Protein AF-A0A951HAN4-F1 (afdb_monomer)

pLDDT: mean 91.83, std 8.74, range [50.19, 97.88]

Foldseek 3Di:
DPPVADPPKDWDWDADQLVPDDAQWWFFFWDDDPPDIDTDTWGFHDDDPQWTFTDHPVPGTPGIDGVVRTRGTTPDIGDDPVPD

Nearest PDB structures (foldseek):
  2lto-assembly1_A  TM=7.341E-01  e=1.569E+00  Homo sapiens
  4qw2-assembly1_A  TM=5.686E-01  e=6.834E-01  Homo sapiens
  7ut1-assembly1_b  TM=6.591E-01  e=1.257E+00  Mouse mammary tumor virus
  8zra-assembly1_A  TM=5.100E-01  e=3.927E-01  Bacillus amyloliquefaciens
  7usf-assembly1_B-2  TM=5.557E-01  e=2.886E+00  Mouse mammary tumor virus

Sequence (84 aa):
MRGKVNDKDLVTIAPCETADLEIGDIVLAKIQGRRYQHWVLHLIWAIEAERFLIGSNRGRIDGWVSDVDILGKAIAIMPNLRSN

Radius of gyration: 12.78 Å; Cα contacts (8 Å, |Δi|>4): 166; chains: 1; bounding box: 33×23×33 Å

Solvent-accessible surface area (backbone atoms only — not comparable to full-atom values): 5068 Å² total; per-residue (Å²): 71,77,95,79,42,47,90,80,37,49,70,44,70,40,78,63,64,70,88,78,63,52,73,67,42,42,31,41,30,53,46,84,51,99,86,50,76,44,81,45,79,27,30,28,74,41,77,58,93,69,32,36,32,30,19,47,85,81,77,52,70,80,45,76,37,50,56,91,33,50,69,22,36,57,80,46,74,46,79,49,86,84,78,124

Structure (mmCIF, N/CA/C/O backbone):
data_AF-A0A951HAN4-F1
#
_entry.id   AF-A0A951HAN4-F1
#
loop_
_atom_site.group_PDB
_atom_site.id
_atom_site.type_symbol
_atom_site.label_atom_id
_atom_site.label_alt_id
_atom_site.label_comp_id
_atom_site.label_asym_id
_atom_site.label_entity_id
_atom_site.label_seq_id
_atom_site.pdbx_PDB_ins_code
_atom_site.Cartn_x
_atom_site.Cartn_y
_atom_site.Cartn_z
_atom_site.occupancy
_atom_site.B_iso_or_equiv
_atom_site.auth_seq_id
_atom_site.auth_comp_id
_atom_site.auth_asym_id
_atom_site.auth_atom_id
_atom_site.pdbx_PDB_model_num
ATOM 1 N N . MET A 1 1 ? 10.024 -2.194 -4.720 1.00 75.56 1 MET A N 1
ATOM 2 C CA . MET A 1 1 ? 9.490 -3.562 -4.562 1.00 75.56 1 MET A CA 1
ATOM 3 C C . MET A 1 1 ? 9.909 -4.422 -5.756 1.00 75.56 1 MET A C 1
ATOM 5 O O . MET A 1 1 ? 9.076 -4.779 -6.582 1.00 75.56 1 MET A O 1
ATOM 9 N N . ARG A 1 2 ? 11.215 -4.695 -5.915 1.00 69.62 2 ARG A N 1
ATOM 10 C CA . ARG A 1 2 ? 11.781 -5.188 -7.192 1.00 69.62 2 ARG A CA 1
ATOM 11 C C . ARG A 1 2 ? 11.079 -6.462 -7.663 1.00 69.62 2 ARG A C 1
ATOM 13 O O . ARG A 1 2 ? 10.831 -7.338 -6.840 1.00 69.62 2 ARG A O 1
ATOM 20 N N . GLY A 1 3 ? 10.771 -6.548 -8.950 1.00 76.25 3 GLY A N 1
ATOM 21 C CA . GLY A 1 3 ? 9.985 -7.637 -9.537 1.00 76.25 3 GLY A CA 1
ATOM 22 C C . GLY A 1 3 ? 8.466 -7.418 -9.509 1.00 76.25 3 GLY A C 1
ATOM 23 O O . GLY A 1 3 ? 7.772 -8.044 -10.296 1.00 76.25 3 GLY A O 1
ATOM 24 N N . LYS A 1 4 ? 7.950 -6.508 -8.667 1.00 85.06 4 LYS A N 1
ATOM 25 C CA . LYS A 1 4 ? 6.571 -5.986 -8.761 1.00 85.06 4 LYS A CA 1
ATOM 26 C C . LYS A 1 4 ? 6.552 -4.515 -9.185 1.00 85.06 4 LYS A C 1
ATOM 28 O O . LYS A 1 4 ? 5.908 -4.175 -10.159 1.00 85.06 4 LYS A O 1
ATOM 33 N N . VAL A 1 5 ? 7.301 -3.670 -8.476 1.00 89.12 5 VAL A N 1
ATOM 34 C CA . VAL A 1 5 ? 7.570 -2.261 -8.814 1.00 89.12 5 VAL A CA 1
ATOM 35 C C . VAL A 1 5 ? 9.060 -2.007 -8.620 1.00 89.12 5 VAL A C 1
ATOM 37 O O . VAL A 1 5 ? 9.582 -2.085 -7.493 1.00 89.12 5 VAL A O 1
ATOM 40 N N . ASN A 1 6 ? 9.761 -1.742 -9.712 1.00 89.75 6 ASN A N 1
ATOM 41 C CA . ASN A 1 6 ? 11.179 -1.421 -9.723 1.00 89.75 6 ASN A CA 1
ATOM 42 C C . ASN A 1 6 ? 11.405 0.082 -9.568 1.00 89.75 6 ASN A C 1
ATOM 44 O O . ASN A 1 6 ? 10.478 0.887 -9.615 1.00 89.75 6 ASN A O 1
ATOM 48 N N . ASP A 1 7 ? 12.662 0.444 -9.320 1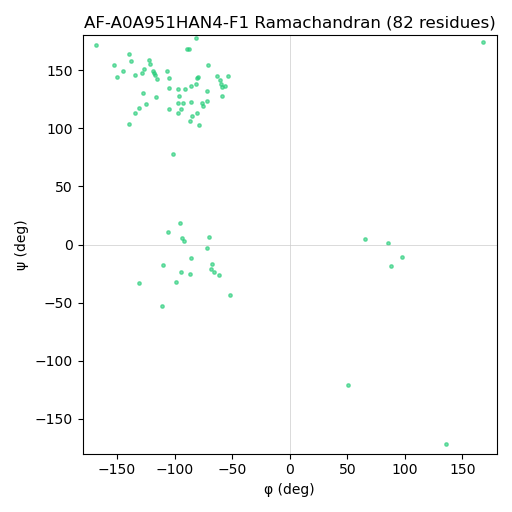.00 88.38 7 ASP A N 1
ATOM 49 C CA . ASP A 1 7 ? 13.041 1.849 -9.291 1.00 88.38 7 ASP A CA 1
ATOM 50 C C . ASP A 1 7 ? 12.731 2.498 -10.645 1.00 88.38 7 ASP A C 1
ATOM 52 O O . ASP A 1 7 ? 13.023 1.921 -11.693 1.00 88.38 7 ASP A O 1
ATOM 56 N N . LYS A 1 8 ? 12.143 3.696 -10.596 1.00 90.06 8 LYS A N 1
ATOM 57 C CA . LYS A 1 8 ? 11.703 4.496 -11.751 1.00 90.06 8 LYS A CA 1
ATOM 58 C C . LYS A 1 8 ? 10.570 3.916 -12.601 1.00 90.06 8 LYS A C 1
ATOM 60 O O . LYS A 1 8 ? 10.260 4.537 -13.620 1.00 90.06 8 LYS A O 1
ATOM 65 N N . ASP A 1 9 ? 9.961 2.791 -12.225 1.00 94.00 9 ASP A N 1
ATOM 66 C CA . ASP A 1 9 ? 8.722 2.340 -12.868 1.00 94.00 9 ASP A CA 1
ATOM 67 C C . ASP A 1 9 ? 7.626 3.395 -12.666 1.00 94.00 9 ASP A C 1
ATOM 69 O O . ASP A 1 9 ? 7.525 4.017 -11.604 1.00 94.00 9 ASP A O 1
ATOM 73 N N . LEU A 1 10 ? 6.801 3.601 -13.691 1.00 94.81 10 LEU A N 1
ATOM 74 C CA . LEU A 1 10 ? 5.663 4.506 -13.601 1.00 94.81 10 LEU A CA 1
ATOM 75 C C . LEU A 1 10 ? 4.479 3.739 -13.014 1.00 94.81 10 LEU A C 1
ATOM 77 O O . LEU A 1 10 ? 4.059 2.725 -13.567 1.00 94.81 10 LEU A O 1
ATOM 81 N N . VAL A 1 11 ? 3.935 4.222 -11.900 1.00 96.06 11 VAL A N 1
ATOM 82 C CA . VAL A 1 11 ? 2.807 3.585 -11.211 1.00 96.06 11 VAL A CA 1
ATOM 83 C C . VAL A 1 11 ? 1.604 4.517 -11.236 1.00 96.06 11 VAL A C 1
ATOM 85 O O . VAL A 1 11 ? 1.701 5.671 -10.821 1.00 96.06 11 VAL A O 1
ATOM 88 N N . THR A 1 12 ? 0.465 4.013 -11.700 1.00 97.38 12 THR A N 1
ATOM 89 C CA . THR A 1 12 ? -0.816 4.721 -11.641 1.00 97.38 12 THR A CA 1
ATOM 90 C C . THR A 1 12 ? -1.547 4.326 -10.367 1.00 97.38 12 THR A C 1
ATOM 92 O O . THR A 1 12 ? -1.823 3.145 -10.152 1.00 97.38 12 THR A O 1
ATOM 95 N N . ILE A 1 13 ? -1.867 5.322 -9.542 1.00 97.88 13 ILE A N 1
ATOM 96 C CA . ILE A 1 13 ? -2.645 5.168 -8.310 1.00 97.88 13 ILE A CA 1
ATOM 97 C C . ILE A 1 13 ? -4.054 5.697 -8.552 1.00 97.88 13 ILE A C 1
ATOM 99 O O . ILE A 1 13 ? -4.213 6.781 -9.115 1.00 97.88 13 ILE A O 1
ATOM 103 N N . ALA A 1 14 ? -5.058 4.949 -8.109 1.00 97.56 14 ALA A N 1
ATOM 104 C CA . ALA A 1 14 ? -6.441 5.397 -8.059 1.00 97.56 14 ALA A CA 1
ATOM 105 C C . ALA A 1 14 ? -6.930 5.425 -6.603 1.00 97.56 14 ALA A C 1
ATOM 107 O O . ALA A 1 14 ? -6.515 4.564 -5.817 1.00 97.56 14 ALA A O 1
ATOM 108 N N . PRO A 1 15 ? -7.807 6.378 -6.234 1.00 96.75 15 PRO A N 1
ATOM 109 C CA . PRO A 1 15 ? -8.557 6.293 -4.987 1.00 96.75 15 PRO A CA 1
ATOM 110 C C . PRO A 1 15 ? -9.288 4.951 -4.898 1.00 96.75 15 PRO A C 1
ATOM 112 O O . PRO A 1 15 ? -9.746 4.421 -5.913 1.00 96.75 15 PRO A O 1
ATOM 115 N N . CYS A 1 16 ? -9.386 4.405 -3.695 1.00 94.56 16 CYS A N 1
ATOM 116 C CA . CYS A 1 16 ? -10.090 3.158 -3.437 1.00 94.56 16 CYS A CA 1
ATOM 117 C C . CYS A 1 16 ? -10.774 3.219 -2.076 1.00 94.56 16 CYS A C 1
ATOM 119 O O . CYS A 1 16 ? -10.249 3.844 -1.154 1.00 94.56 16 CYS A O 1
ATOM 121 N N . GLU A 1 17 ? -11.895 2.518 -1.948 1.00 94.75 17 GLU A N 1
ATOM 122 C CA . GLU A 1 17 ? -12.474 2.225 -0.643 1.00 94.75 17 GLU A CA 1
ATOM 123 C C . GLU A 1 17 ? -11.596 1.185 0.056 1.00 94.75 17 GLU A C 1
ATOM 125 O O . GLU A 1 17 ? -11.200 0.178 -0.537 1.00 94.75 17 GLU A O 1
ATOM 130 N N . THR A 1 18 ? -11.258 1.419 1.321 1.00 93.12 18 THR A N 1
ATOM 131 C CA . THR A 1 18 ? -10.362 0.526 2.074 1.00 93.12 18 THR A CA 1
ATOM 132 C C . THR A 1 18 ? -10.994 -0.835 2.364 1.00 93.12 18 THR A C 1
ATOM 134 O O . THR A 1 18 ? -10.274 -1.812 2.551 1.00 93.12 18 THR A O 1
ATOM 137 N N . ALA A 1 19 ? -12.327 -0.920 2.317 1.00 94.19 19 ALA A N 1
ATOM 138 C CA . ALA A 1 19 ? -13.080 -2.169 2.385 1.00 94.19 19 ALA A CA 1
ATOM 139 C C . ALA A 1 19 ? -12.850 -3.094 1.171 1.00 94.19 19 ALA A C 1
ATOM 141 O O . ALA A 1 19 ? -13.013 -4.304 1.304 1.00 94.19 19 ALA A O 1
ATOM 142 N N . ASP A 1 20 ? -12.432 -2.544 0.024 1.00 95.25 20 ASP A N 1
ATOM 143 C CA . ASP A 1 20 ? -12.154 -3.296 -1.210 1.00 95.25 20 ASP A CA 1
ATOM 144 C C . ASP A 1 20 ? -10.672 -3.700 -1.338 1.00 95.25 20 ASP A C 1
ATOM 146 O O . ASP A 1 20 ? -10.226 -4.179 -2.389 1.00 95.25 20 ASP A O 1
ATOM 150 N N . LEU A 1 21 ? -9.863 -3.433 -0.309 1.00 96.75 21 LEU A N 1
ATOM 151 C CA . LEU A 1 21 ? -8.450 -3.786 -0.302 1.00 96.75 21 LEU A CA 1
ATOM 152 C C . LEU A 1 21 ? -8.255 -5.246 0.082 1.00 96.75 21 LEU A C 1
ATOM 154 O O . LEU A 1 21 ? -8.837 -5.746 1.042 1.00 96.75 21 LEU A O 1
ATOM 158 N N 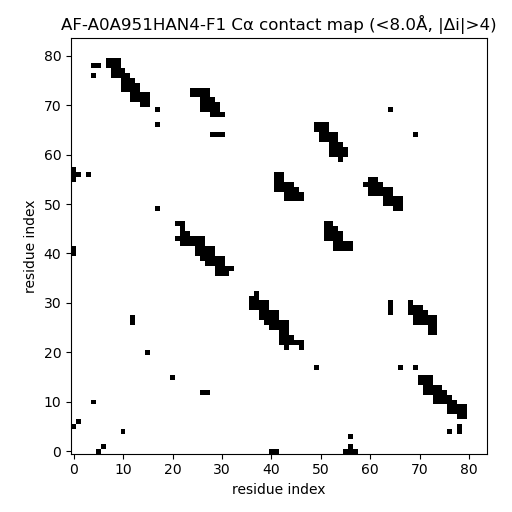. GLU A 1 22 ? -7.350 -5.905 -0.631 1.00 97.31 22 GLU A N 1
ATOM 159 C CA . GLU A 1 22 ? -7.037 -7.311 -0.417 1.00 97.31 22 GLU A CA 1
ATOM 160 C C . GLU A 1 22 ? -5.553 -7.524 -0.105 1.00 97.31 22 GLU A C 1
ATOM 162 O O . GLU A 1 22 ? -4.674 -6.720 -0.436 1.00 97.31 22 GLU A O 1
ATOM 167 N N . ILE A 1 23 ? -5.243 -8.657 0.531 1.00 96.56 23 ILE A N 1
ATOM 168 C CA . ILE A 1 23 ? -3.855 -9.085 0.722 1.00 96.56 23 ILE A CA 1
ATOM 169 C C . ILE A 1 23 ? -3.192 -9.242 -0.652 1.00 96.56 23 ILE A C 1
ATOM 171 O O . ILE A 1 23 ? -3.678 -9.957 -1.523 1.00 96.56 23 ILE A O 1
ATOM 175 N N . GLY A 1 24 ? -2.035 -8.607 -0.825 1.00 95.31 24 GLY A N 1
ATOM 176 C CA . GLY A 1 24 ? -1.280 -8.587 -2.074 1.00 95.31 24 GLY A CA 1
ATOM 177 C C . GLY A 1 24 ? -1.498 -7.339 -2.929 1.00 95.31 24 GLY A C 1
ATOM 178 O O . GLY A 1 24 ? -0.702 -7.128 -3.854 1.00 95.31 24 GLY A O 1
ATOM 179 N N . ASP A 1 25 ? -2.483 -6.497 -2.603 1.00 97.00 25 ASP A N 1
ATOM 180 C CA . ASP A 1 25 ? -2.643 -5.186 -3.227 1.00 97.00 25 ASP A CA 1
ATOM 181 C C . ASP A 1 25 ? -1.446 -4.284 -2.919 1.00 97.00 25 ASP A C 1
ATOM 183 O O . ASP A 1 25 ? -0.854 -4.334 -1.838 1.00 97.00 25 ASP A O 1
ATOM 187 N N . ILE A 1 26 ? -1.085 -3.444 -3.890 1.00 97.31 26 ILE A N 1
ATOM 188 C CA . ILE A 1 26 ? -0.077 -2.400 -3.715 1.00 97.31 26 ILE A CA 1
ATOM 189 C C . ILE A 1 26 ? -0.799 -1.094 -3.418 1.00 97.31 26 ILE A C 1
ATOM 191 O O . ILE A 1 26 ? -1.561 -0.612 -4.252 1.00 97.31 26 ILE A O 1
ATOM 195 N N . VAL A 1 27 ? -0.502 -0.490 -2.275 1.00 97.50 27 VAL A N 1
ATOM 196 C CA . VAL A 1 27 ? -1.108 0.770 -1.843 1.00 97.50 27 VAL A CA 1
ATOM 197 C C . VAL A 1 27 ? -0.069 1.869 -1.702 1.00 97.50 27 VAL A C 1
ATOM 199 O O . VAL A 1 27 ? 1.088 1.613 -1.354 1.00 97.50 27 VAL A O 1
ATOM 202 N N . LEU A 1 28 ? -0.496 3.101 -1.973 1.00 97.62 28 LEU A N 1
ATOM 203 C CA . LEU A 1 28 ? 0.226 4.301 -1.580 1.00 97.62 28 LEU A CA 1
ATOM 204 C C . LEU A 1 28 ? -0.208 4.665 -0.162 1.00 97.62 28 LEU A C 1
ATOM 206 O O . LEU A 1 28 ? -1.324 5.139 0.046 1.00 97.62 28 LEU A O 1
ATOM 210 N N . ALA A 1 29 ? 0.678 4.427 0.797 1.00 96.75 29 ALA A N 1
ATOM 211 C CA . ALA A 1 29 ? 0.406 4.622 2.210 1.00 96.75 29 ALA A CA 1
ATOM 212 C C . ALA A 1 29 ? 1.338 5.668 2.818 1.00 96.75 29 ALA A C 1
ATOM 214 O O . ALA A 1 29 ? 2.492 5.831 2.407 1.00 96.75 29 ALA A O 1
ATOM 215 N N . LYS A 1 30 ? 0.833 6.365 3.825 1.00 96.00 30 LYS A N 1
ATOM 216 C CA . LYS A 1 30 ? 1.598 7.270 4.665 1.00 96.00 30 LYS A CA 1
ATOM 217 C C . LYS A 1 30 ? 2.132 6.510 5.874 1.00 96.00 30 LYS A C 1
ATOM 219 O O . LYS A 1 30 ? 1.402 5.781 6.530 1.00 96.00 30 LYS A O 1
ATOM 224 N N . ILE A 1 31 ? 3.406 6.700 6.191 1.00 94.38 31 ILE A N 1
ATOM 225 C CA . ILE A 1 31 ? 4.033 6.132 7.387 1.00 94.38 31 ILE A CA 1
ATOM 226 C C . ILE A 1 31 ? 4.721 7.219 8.205 1.00 94.38 31 ILE A C 1
ATOM 228 O O . ILE A 1 31 ? 5.218 8.216 7.670 1.00 94.38 31 ILE A O 1
ATOM 232 N N . GLN A 1 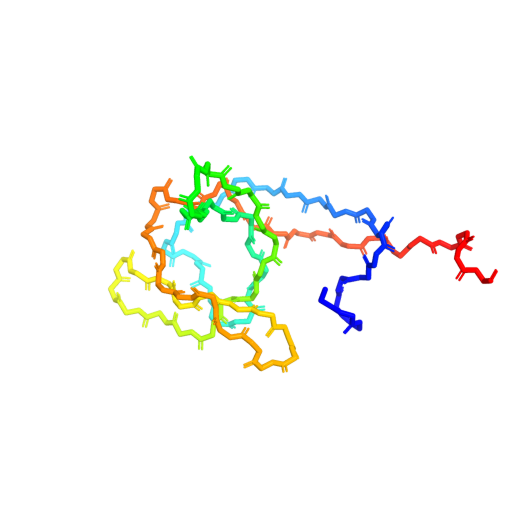32 ? 4.791 7.011 9.517 1.00 91.44 32 GLN A N 1
ATOM 233 C CA . GLN A 1 32 ? 5.528 7.884 10.420 1.00 91.44 32 GLN A CA 1
ATOM 234 C C . GLN A 1 32 ? 7.005 7.470 10.461 1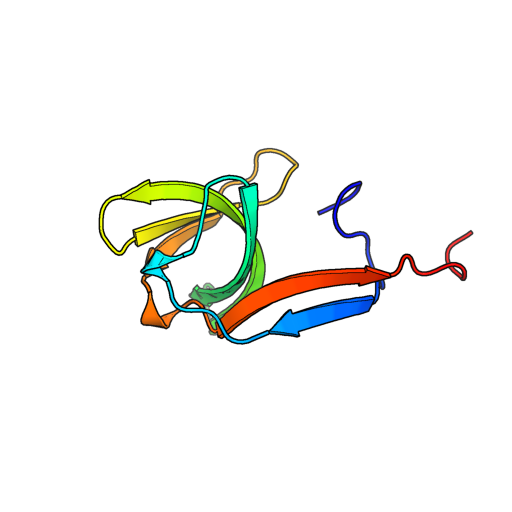.00 91.44 32 GLN A C 1
ATOM 236 O O . GLN A 1 32 ? 7.367 6.427 11.001 1.00 91.44 32 GLN A O 1
ATOM 241 N N . GLY A 1 33 ? 7.882 8.304 9.904 1.00 86.38 33 GLY A N 1
ATOM 242 C CA . GLY A 1 33 ? 9.324 8.178 10.082 1.00 86.38 33 GLY A CA 1
ATOM 243 C C . GLY A 1 33 ? 9.802 8.778 11.407 1.00 86.38 33 GLY A C 1
ATOM 244 O O . GLY A 1 33 ? 9.046 9.392 12.162 1.00 86.38 33 GLY A O 1
ATOM 245 N N . ARG A 1 34 ? 11.112 8.667 11.669 1.00 87.31 34 ARG A N 1
ATOM 246 C CA . ARG A 1 34 ? 11.742 9.171 12.910 1.00 87.31 34 ARG A CA 1
ATOM 247 C C . ARG A 1 34 ? 11.608 10.683 13.117 1.00 87.31 34 ARG A C 1
ATOM 249 O O . ARG A 1 34 ? 11.723 11.148 14.243 1.00 87.31 34 ARG A O 1
ATOM 256 N N . A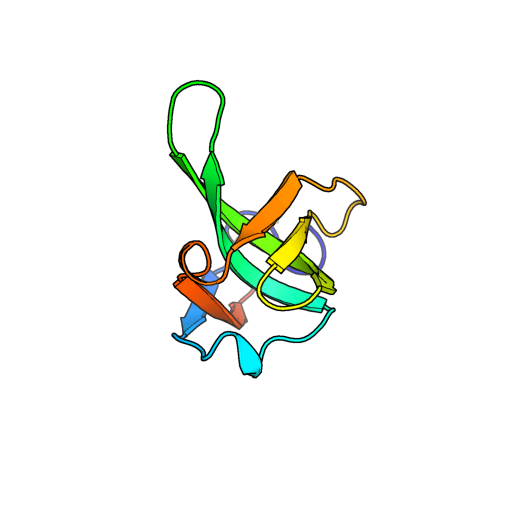RG A 1 35 ? 11.457 11.450 12.036 1.00 91.25 35 ARG A N 1
ATOM 257 C CA . ARG A 1 35 ? 11.365 12.922 12.073 1.00 91.25 35 ARG A CA 1
ATOM 258 C C . ARG A 1 35 ? 10.190 13.470 11.276 1.00 91.25 35 ARG A C 1
ATOM 260 O O . ARG A 1 35 ? 9.625 14.480 11.669 1.00 91.25 35 ARG A O 1
ATOM 267 N N . TYR A 1 36 ? 9.829 12.813 10.177 1.00 91.44 36 TYR A N 1
ATOM 268 C CA . TYR A 1 36 ? 8.795 13.275 9.257 1.00 91.44 36 TYR A CA 1
ATOM 269 C C . TYR A 1 36 ? 7.934 12.111 8.788 1.00 91.44 36 TYR A C 1
ATOM 271 O O . TYR A 1 36 ? 8.306 10.946 8.924 1.00 91.44 36 TYR A O 1
ATOM 279 N N . GLN A 1 37 ? 6.786 12.453 8.220 1.00 92.50 37 GLN A N 1
ATOM 280 C CA . GLN A 1 37 ? 5.914 11.506 7.544 1.00 92.50 37 GLN A CA 1
ATOM 281 C C . GLN A 1 37 ? 6.439 11.240 6.130 1.00 92.50 37 GLN A C 1
ATOM 283 O O . GLN A 1 37 ? 6.945 12.148 5.469 1.00 92.50 37 GLN A O 1
ATOM 288 N N . HIS A 1 38 ? 6.318 9.998 5.674 1.00 92.94 38 HIS A N 1
ATOM 289 C CA . HIS A 1 38 ? 6.769 9.564 4.356 1.00 92.94 38 HIS A CA 1
ATOM 290 C C . HIS A 1 38 ? 5.647 8.839 3.624 1.00 92.94 38 HIS A C 1
ATOM 292 O O . HIS A 1 38 ? 4.845 8.152 4.246 1.00 92.94 38 HIS A O 1
ATOM 298 N N . TRP A 1 39 ? 5.627 8.969 2.302 1.00 94.56 39 TRP A N 1
ATOM 299 C CA . TRP A 1 39 ? 4.743 8.202 1.433 1.00 94.56 39 TRP A CA 1
ATOM 300 C C . TRP A 1 39 ? 5.502 7.007 0.866 1.00 94.56 39 TRP A C 1
ATOM 302 O O . TRP A 1 39 ? 6.638 7.155 0.407 1.00 94.56 39 TRP A O 1
ATOM 312 N N . VAL A 1 40 ? 4.886 5.830 0.898 1.00 94.31 40 VAL A N 1
ATOM 313 C CA . VAL A 1 40 ? 5.488 4.573 0.451 1.00 94.31 40 VAL A CA 1
ATOM 314 C C . VAL A 1 40 ? 4.520 3.779 -0.413 1.00 94.31 40 VAL A C 1
ATOM 316 O O . VAL A 1 40 ? 3.317 3.779 -0.178 1.00 94.31 40 VAL A O 1
ATOM 319 N N . LEU A 1 41 ? 5.066 3.069 -1.402 1.00 95.25 41 LEU A N 1
ATOM 320 C CA . LEU A 1 41 ? 4.344 2.030 -2.133 1.00 95.25 41 LEU A CA 1
ATOM 321 C C . LEU A 1 41 ? 4.683 0.669 -1.540 1.00 95.25 41 LEU A C 1
ATOM 323 O O . LEU A 1 41 ? 5.826 0.209 -1.673 1.00 95.25 41 LEU A O 1
ATOM 327 N N . HIS A 1 42 ? 3.700 0.021 -0.922 1.00 96.12 42 HIS A N 1
ATOM 328 C CA . HIS A 1 42 ? 3.876 -1.267 -0.257 1.00 96.12 42 HIS A CA 1
ATOM 329 C C . HIS A 1 42 ? 2.737 -2.240 -0.520 1.00 96.12 42 HIS A C 1
ATOM 331 O O .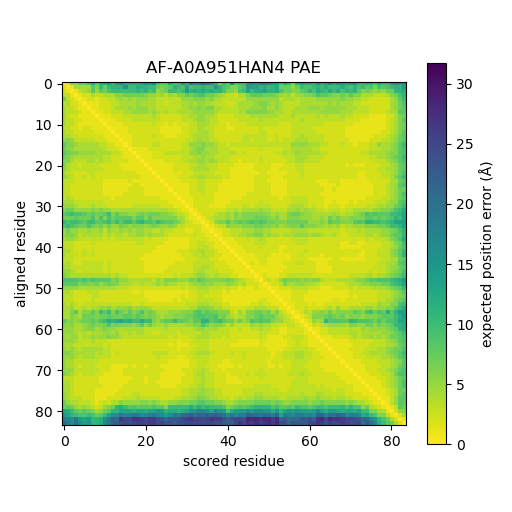 HIS A 1 42 ? 1.646 -1.846 -0.914 1.00 96.12 42 HIS A O 1
ATOM 337 N N . LEU A 1 43 ? 3.048 -3.525 -0.339 1.00 96.62 43 LEU A N 1
ATOM 338 C CA . LEU A 1 43 ? 2.067 -4.597 -0.377 1.00 96.62 43 LEU A CA 1
ATOM 339 C C . LEU A 1 43 ? 1.317 -4.656 0.944 1.00 96.62 43 LEU A C 1
ATOM 341 O O . LEU A 1 43 ? 1.943 -4.529 2.000 1.00 96.62 43 LEU A O 1
ATOM 345 N N . ILE A 1 44 ? 0.031 -4.969 0.872 1.00 97.00 44 ILE A N 1
ATOM 346 C CA . ILE A 1 44 ? -0.738 -5.453 2.014 1.00 97.00 44 ILE A CA 1
ATOM 347 C C . ILE A 1 44 ? -0.372 -6.920 2.252 1.00 97.00 44 ILE A C 1
ATOM 349 O O . ILE A 1 44 ? -0.515 -7.761 1.367 1.00 97.00 44 ILE A O 1
ATOM 353 N N . TRP A 1 45 ? 0.119 -7.231 3.446 1.00 96.62 45 TRP A N 1
ATOM 354 C CA . TRP A 1 45 ? 0.462 -8.588 3.881 1.00 96.62 45 TRP A CA 1
ATOM 355 C C . TRP A 1 45 ? -0.626 -9.224 4.742 1.00 96.62 45 TRP A C 1
ATOM 357 O O . TRP A 1 45 ? -0.793 -10.440 4.710 1.00 96.62 45 TRP A O 1
ATOM 367 N N . ALA A 1 46 ? -1.346 -8.413 5.515 1.00 97.00 46 ALA A N 1
ATOM 368 C CA . ALA A 1 46 ? -2.450 -8.843 6.359 1.00 97.00 46 ALA A CA 1
ATOM 369 C C . ALA A 1 46 ? -3.445 -7.695 6.547 1.00 97.00 46 ALA A C 1
ATOM 371 O O . ALA A 1 46 ? -3.068 -6.524 6.472 1.00 97.00 46 ALA A O 1
ATOM 372 N N . ILE A 1 47 ? -4.697 -8.052 6.813 1.00 97.50 47 ILE A N 1
ATOM 373 C CA . ILE A 1 47 ? -5.789 -7.120 7.092 1.00 97.50 47 ILE A CA 1
ATOM 374 C C . ILE A 1 47 ? -6.425 -7.554 8.406 1.00 97.50 47 ILE A C 1
ATOM 376 O O . ILE A 1 47 ? -6.718 -8.735 8.594 1.00 97.50 47 ILE A O 1
ATOM 380 N N . GLU A 1 48 ? -6.610 -6.607 9.318 1.00 96.50 48 GLU A N 1
ATOM 381 C CA . GLU A 1 48 ? -7.242 -6.839 10.612 1.00 96.50 48 GLU A CA 1
ATOM 382 C C . GLU A 1 48 ? -8.160 -5.663 10.944 1.00 96.50 48 GLU A C 1
ATOM 384 O O . GLU A 1 48 ? -7.695 -4.585 11.324 1.00 96.50 48 GLU A O 1
ATOM 389 N N . ALA A 1 49 ? -9.470 -5.881 10.795 1.00 91.12 49 ALA A N 1
ATOM 390 C CA . ALA A 1 49 ? -10.470 -4.815 10.831 1.00 91.12 49 ALA A CA 1
ATOM 391 C C . ALA A 1 49 ? -10.077 -3.670 9.871 1.00 91.12 49 ALA A C 1
ATOM 393 O O . ALA A 1 49 ? -9.897 -3.916 8.684 1.00 91.12 49 ALA A O 1
ATOM 394 N N . GLU A 1 50 ? -9.899 -2.450 10.377 1.00 92.56 50 GLU A N 1
ATOM 395 C CA . GLU A 1 50 ? -9.535 -1.252 9.599 1.00 92.56 50 GLU A CA 1
ATOM 396 C C . GLU A 1 50 ? -8.019 -0.980 9.589 1.00 92.56 50 GLU A C 1
ATOM 398 O O . GLU A 1 50 ? -7.565 0.136 9.330 1.00 92.56 50 GLU A O 1
ATOM 403 N N . ARG A 1 51 ? -7.206 -1.991 9.920 1.00 96.69 51 ARG A N 1
ATOM 404 C CA . ARG A 1 51 ? -5.745 -1.893 9.914 1.00 96.69 51 ARG A CA 1
ATOM 405 C C . ARG A 1 51 ? -5.147 -2.811 8.863 1.00 96.69 51 ARG A C 1
ATOM 407 O O . ARG A 1 51 ? -5.568 -3.953 8.689 1.00 96.69 51 ARG A O 1
ATOM 414 N N . PHE A 1 52 ? -4.087 -2.326 8.230 1.00 97.88 52 PHE A N 1
ATOM 415 C CA . PHE A 1 52 ? -3.414 -2.995 7.125 1.00 97.88 52 PHE A CA 1
ATOM 416 C C . PHE A 1 52 ? -1.932 -3.156 7.452 1.00 97.88 52 PHE A C 1
ATOM 418 O O . PHE A 1 52 ? -1.226 -2.175 7.695 1.00 97.88 52 PHE A O 1
ATOM 425 N N . LEU A 1 53 ? -1.444 -4.394 7.477 1.00 97.44 53 LEU A N 1
ATOM 426 C CA . LEU A 1 53 ? -0.025 -4.674 7.656 1.00 97.44 53 LEU A CA 1
ATOM 427 C C . LEU A 1 53 ? 0.669 -4.477 6.316 1.00 97.44 53 LEU A C 1
ATOM 429 O O . LEU A 1 53 ? 0.448 -5.256 5.388 1.00 97.44 53 LEU A O 1
ATOM 433 N N . ILE A 1 54 ? 1.523 -3.463 6.214 1.00 96.94 54 ILE A N 1
ATOM 434 C CA . ILE A 1 54 ? 2.203 -3.133 4.965 1.00 96.94 54 ILE A CA 1
ATOM 435 C C . ILE A 1 54 ? 3.680 -3.512 4.994 1.00 96.94 54 ILE A C 1
ATOM 437 O O . ILE A 1 54 ? 4.360 -3.484 6.025 1.00 96.94 54 ILE A O 1
ATOM 441 N N . GLY A 1 55 ? 4.207 -3.848 3.822 1.00 94.81 55 GLY A N 1
ATOM 442 C CA . GLY A 1 55 ? 5.617 -4.163 3.686 1.00 94.81 55 GLY A CA 1
ATOM 443 C C . GLY A 1 55 ? 6.109 -4.247 2.254 1.00 94.81 55 GLY A C 1
ATOM 444 O O . GLY A 1 55 ? 5.365 -4.253 1.272 1.00 94.81 55 GLY A O 1
ATOM 445 N N . SER A 1 56 ? 7.423 -4.358 2.132 1.00 91.31 56 SE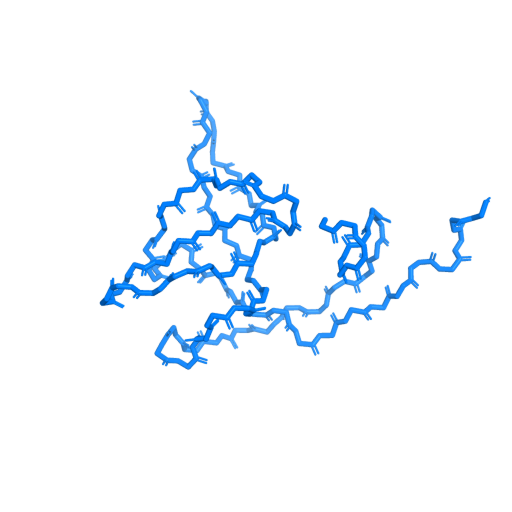R A N 1
ATOM 446 C CA . SER A 1 56 ? 8.069 -4.664 0.867 1.00 91.31 56 SER A CA 1
ATOM 447 C C . SER A 1 56 ? 7.819 -6.117 0.458 1.00 91.31 56 SER A C 1
ATOM 449 O O . SER A 1 56 ? 7.714 -7.022 1.285 1.00 91.31 56 SER A O 1
ATOM 451 N N . ASN A 1 57 ? 7.880 -6.378 -0.844 1.00 86.44 57 ASN A N 1
ATOM 452 C CA . ASN A 1 57 ? 7.864 -7.734 -1.394 1.00 86.44 57 ASN A CA 1
ATOM 453 C C . ASN A 1 57 ? 9.144 -8.555 -1.117 1.00 86.44 57 ASN A C 1
ATOM 455 O O . ASN A 1 57 ? 9.303 -9.639 -1.666 1.00 86.44 57 ASN A O 1
ATOM 459 N N . ARG A 1 58 ? 10.077 -8.031 -0.310 1.00 83.62 58 ARG A N 1
ATOM 460 C CA . ARG A 1 58 ? 11.321 -8.699 0.108 1.00 83.62 58 ARG A CA 1
ATOM 461 C C . ARG A 1 58 ? 11.298 -9.177 1.559 1.00 83.62 58 ARG A C 1
ATOM 463 O O . ARG A 1 58 ? 12.345 -9.509 2.101 1.00 83.62 58 ARG A O 1
ATOM 470 N N . GLY A 1 59 ? 10.134 -9.154 2.200 1.00 79.31 59 GLY A N 1
ATOM 471 C CA . GLY A 1 59 ? 9.977 -9.598 3.584 1.00 79.31 59 GLY A CA 1
ATOM 472 C C . GLY A 1 59 ? 10.286 -8.533 4.638 1.00 79.31 59 GLY A C 1
ATOM 473 O O . GLY A 1 59 ? 10.150 -8.814 5.823 1.00 79.31 59 GLY A O 1
ATOM 474 N N . ARG A 1 60 ? 10.650 -7.297 4.252 1.00 88.94 60 ARG A N 1
ATOM 475 C CA . ARG A 1 60 ? 10.623 -6.172 5.203 1.00 88.94 60 ARG A CA 1
ATOM 476 C C . ARG A 1 60 ? 9.177 -5.745 5.432 1.00 88.94 60 ARG A C 1
ATOM 478 O O . ARG A 1 60 ? 8.537 -5.323 4.470 1.00 88.94 60 ARG A O 1
ATOM 485 N N . ILE A 1 61 ? 8.719 -5.842 6.673 1.00 93.75 61 ILE A N 1
ATOM 486 C CA . ILE A 1 61 ? 7.438 -5.317 7.148 1.00 93.75 61 ILE A CA 1
ATOM 487 C C . ILE A 1 61 ? 7.694 -3.949 7.775 1.00 93.75 61 ILE A C 1
ATOM 489 O O . ILE A 1 61 ? 8.578 -3.823 8.622 1.00 93.75 61 ILE A O 1
ATOM 493 N N . ASP A 1 62 ? 6.943 -2.942 7.338 1.00 91.50 62 ASP A N 1
ATOM 494 C CA . ASP A 1 62 ? 7.108 -1.565 7.813 1.00 91.50 62 ASP A CA 1
ATOM 495 C C . ASP A 1 62 ? 6.146 -1.260 8.976 1.00 91.50 62 ASP A C 1
ATOM 497 O O . ASP A 1 62 ? 6.455 -0.423 9.822 1.00 91.50 62 ASP A O 1
ATOM 501 N N . GLY A 1 63 ? 5.037 -1.999 9.087 1.00 94.12 63 GLY A N 1
ATOM 502 C CA . GLY A 1 63 ? 4.131 -1.953 10.234 1.00 94.12 63 GLY A CA 1
ATOM 503 C C . GLY A 1 63 ? 2.662 -1.911 9.831 1.00 94.12 63 GLY A C 1
ATOM 504 O O . GLY A 1 63 ? 2.318 -2.100 8.664 1.00 94.12 63 GLY A O 1
ATOM 505 N N . TRP A 1 64 ? 1.801 -1.686 10.821 1.00 96.69 64 TRP A N 1
ATOM 506 C CA . TRP A 1 64 ? 0.369 -1.490 10.617 1.00 96.69 64 TRP A CA 1
ATOM 507 C C . TRP A 1 64 ? 0.072 -0.026 10.302 1.00 96.69 64 TRP A C 1
ATOM 509 O O . TRP A 1 64 ? 0.596 0.862 10.976 1.00 96.69 64 TRP A O 1
ATOM 519 N N . VAL A 1 65 ? -0.793 0.206 9.322 1.00 96.81 65 VAL A N 1
ATOM 520 C CA . VAL A 1 65 ? -1.369 1.520 9.011 1.00 96.81 65 VAL A CA 1
ATOM 521 C C . VAL A 1 65 ? -2.889 1.464 9.114 1.00 96.81 65 VAL A C 1
ATOM 523 O O . VAL A 1 65 ? -3.473 0.383 8.998 1.00 96.81 65 VAL A O 1
ATOM 526 N N . SER A 1 66 ? -3.511 2.612 9.369 1.00 96.38 66 SER A N 1
ATOM 527 C CA . SER A 1 66 ? -4.970 2.744 9.382 1.00 96.38 66 SER A CA 1
ATOM 528 C C . SER A 1 66 ? -5.517 3.045 7.987 1.00 96.38 66 SER A C 1
ATOM 530 O O . SER A 1 66 ? -4.764 3.357 7.062 1.00 96.38 66 SER A O 1
ATOM 532 N N . ASP A 1 67 ? -6.829 2.951 7.832 1.00 95.50 67 ASP A N 1
ATOM 533 C CA . ASP A 1 67 ? -7.557 3.335 6.625 1.00 95.50 67 ASP A CA 1
ATOM 534 C C . ASP A 1 67 ? -7.224 4.763 6.146 1.00 95.50 67 ASP A C 1
ATOM 536 O O . ASP A 1 67 ? -6.932 4.962 4.967 1.00 95.50 67 ASP A O 1
ATOM 540 N N . VAL A 1 68 ? -7.154 5.739 7.057 1.00 95.25 68 VAL A N 1
ATOM 541 C CA . VAL A 1 68 ? -6.854 7.149 6.742 1.00 95.25 68 VAL A CA 1
ATOM 542 C C . VAL A 1 68 ? -5.429 7.381 6.238 1.00 95.25 68 VAL A C 1
ATOM 544 O O . VAL A 1 68 ? -5.128 8.433 5.668 1.00 95.25 68 VAL A O 1
ATOM 547 N N . ASP A 1 69 ? -4.535 6.416 6.448 1.00 96.44 69 ASP A N 1
ATOM 548 C CA . ASP A 1 69 ? -3.157 6.482 5.972 1.00 96.44 69 ASP A CA 1
ATOM 549 C C . ASP A 1 69 ? -3.017 5.968 4.531 1.00 96.44 69 ASP A C 1
ATOM 551 O O . ASP A 1 69 ? -1.962 6.162 3.917 1.00 96.44 69 ASP A O 1
ATOM 555 N N . ILE A 1 70 ? -4.048 5.326 3.971 1.00 96.75 70 ILE A N 1
ATOM 556 C CA . ILE A 1 70 ? -4.050 4.808 2.603 1.00 96.75 70 ILE A CA 1
ATOM 557 C C . ILE A 1 70 ? -4.677 5.841 1.669 1.00 96.75 70 ILE A C 1
ATOM 559 O O . ILE A 1 70 ? -5.855 6.165 1.760 1.00 96.75 70 ILE A O 1
ATOM 563 N N . LEU A 1 71 ? -3.883 6.344 0.722 1.00 96.44 71 LEU A N 1
ATOM 564 C CA . LEU A 1 71 ? -4.354 7.326 -0.260 1.00 96.44 71 LEU A CA 1
ATOM 565 C C . LEU A 1 71 ? -4.997 6.671 -1.490 1.00 96.44 71 LEU A C 1
ATOM 567 O O . LEU A 1 71 ? -5.794 7.296 -2.187 1.00 96.44 71 LEU A O 1
ATOM 571 N N . GLY A 1 72 ? -4.614 5.433 -1.799 1.00 97.44 72 GLY A N 1
ATOM 572 C CA . GLY A 1 72 ? -5.138 4.717 -2.953 1.00 97.44 72 GLY A CA 1
ATOM 573 C C . GLY A 1 72 ? -4.365 3.450 -3.293 1.00 97.44 72 GLY A C 1
ATOM 574 O O . GLY A 1 72 ? -3.299 3.167 -2.733 1.00 97.44 72 GLY A O 1
ATOM 575 N N . LYS A 1 73 ? -4.897 2.714 -4.267 1.00 97.81 73 LYS A N 1
ATOM 576 C CA . LYS A 1 73 ? -4.354 1.454 -4.775 1.00 97.81 73 LYS A CA 1
ATOM 577 C C . LYS A 1 73 ? -3.678 1.649 -6.130 1.00 97.81 73 LYS A C 1
ATOM 579 O O . LYS A 1 73 ? -4.141 2.415 -6.975 1.00 97.81 73 LYS A O 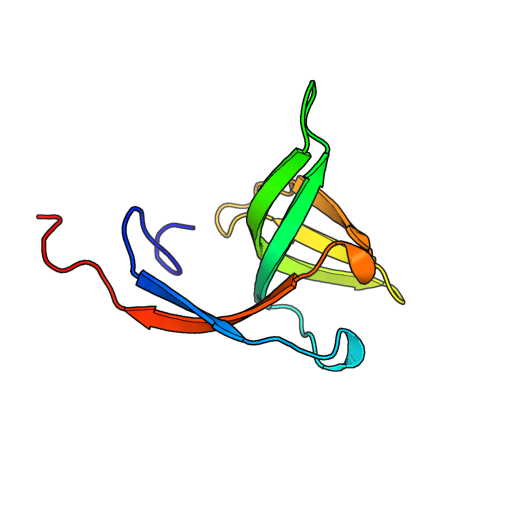1
ATOM 584 N N . ALA A 1 74 ? -2.579 0.937 -6.354 1.00 97.50 74 ALA A N 1
ATOM 585 C CA . ALA A 1 74 ? -1.954 0.854 -7.663 1.00 97.50 74 ALA A CA 1
ATOM 586 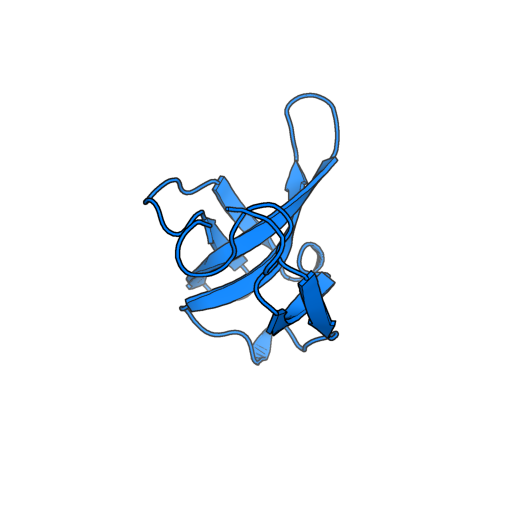C C . ALA A 1 74 ? -2.804 0.009 -8.616 1.00 97.50 74 ALA A C 1
ATOM 588 O O . ALA A 1 74 ? -3.074 -1.159 -8.350 1.00 97.50 74 ALA A O 1
ATOM 589 N N . ILE A 1 75 ? -3.178 0.602 -9.748 1.00 97.00 75 ILE A N 1
ATOM 590 C CA . ILE A 1 75 ? -4.007 -0.037 -10.781 1.00 97.00 75 ILE A CA 1
ATOM 591 C C . ILE A 1 75 ? -3.229 -0.348 -12.062 1.00 97.00 75 ILE A C 1
ATOM 593 O O . ILE A 1 75 ? -3.666 -1.158 -12.873 1.00 97.00 75 ILE A O 1
ATOM 597 N N . ALA A 1 76 ? -2.067 0.280 -12.253 1.00 96.19 76 ALA A N 1
ATOM 598 C CA . ALA A 1 76 ? -1.181 -0.002 -13.373 1.00 96.19 76 ALA A CA 1
ATOM 599 C C . ALA A 1 76 ? 0.276 0.255 -12.989 1.00 96.19 76 ALA A C 1
ATOM 601 O O . ALA A 1 76 ? 0.585 1.194 -12.255 1.00 96.19 76 ALA A O 1
ATOM 602 N N . ILE A 1 77 ? 1.172 -0.580 -13.512 1.00 94.94 77 ILE A N 1
ATOM 603 C CA . ILE A 1 77 ? 2.620 -0.444 -13.357 1.00 94.94 77 ILE A CA 1
ATOM 604 C C . ILE A 1 77 ? 3.226 -0.576 -14.749 1.00 94.94 77 ILE A C 1
ATOM 606 O O . ILE A 1 77 ? 3.091 -1.613 -15.396 1.00 94.94 77 ILE A O 1
ATOM 610 N N . MET A 1 78 ? 3.878 0.481 -15.215 1.00 94.12 78 MET A N 1
ATOM 611 C CA . MET A 1 78 ? 4.579 0.512 -16.491 1.00 94.12 78 MET A CA 1
ATOM 612 C C . MET A 1 78 ? 6.088 0.439 -16.231 1.00 94.12 78 MET A C 1
ATOM 614 O O . MET A 1 78 ? 6.640 1.352 -15.604 1.00 94.12 78 MET A O 1
ATOM 618 N N . PRO A 1 79 ? 6.765 -0.626 -16.702 1.00 90.38 79 PRO A N 1
ATOM 619 C CA . PRO A 1 79 ? 8.202 -0.770 -16.538 1.00 90.38 79 PRO A CA 1
ATOM 620 C C . PRO A 1 79 ? 8.965 0.376 -17.193 1.00 90.38 79 PRO A C 1
ATOM 622 O O . PRO A 1 79 ? 8.678 0.768 -18.329 1.00 90.38 79 PRO A O 1
ATOM 625 N N . ASN A 1 80 ? 9.988 0.879 -16.513 1.00 85.44 80 ASN A N 1
ATOM 626 C CA . ASN A 1 80 ? 10.887 1.839 -17.130 1.00 85.44 80 ASN A CA 1
ATOM 627 C C . ASN A 1 80 ? 11.887 1.135 -18.053 1.00 85.44 80 ASN A C 1
ATOM 629 O O . ASN A 1 80 ? 12.887 0.574 -17.609 1.00 85.44 80 ASN A O 1
ATOM 633 N N . LEU A 1 81 ? 11.637 1.224 -19.359 1.00 75.38 81 LEU A N 1
ATOM 634 C CA . LEU A 1 81 ? 12.461 0.605 -20.402 1.00 75.38 81 LEU A CA 1
ATOM 635 C C . LEU A 1 81 ? 13.833 1.277 -20.608 1.00 75.38 81 LEU A C 1
ATOM 637 O O . LEU A 1 81 ? 14.618 0.805 -21.423 1.00 75.38 81 LEU A O 1
ATOM 641 N N . ARG A 1 82 ? 14.143 2.376 -19.903 1.00 67.31 82 ARG A N 1
ATOM 642 C CA . ARG A 1 82 ? 15.437 3.083 -20.012 1.00 67.31 82 ARG A CA 1
ATOM 643 C C . ARG A 1 82 ? 16.489 2.613 -19.008 1.00 67.31 82 ARG A C 1
ATOM 645 O O . ARG A 1 82 ? 17.575 3.183 -18.960 1.00 67.31 82 ARG A O 1
ATOM 652 N N . SER A 1 83 ? 16.169 1.610 -18.200 1.00 56.16 83 SER A N 1
ATOM 653 C CA . SER A 1 83 ? 17.079 1.043 -17.208 1.00 56.16 83 SER A CA 1
ATOM 654 C C . SER A 1 83 ? 17.672 -0.260 -17.747 1.00 56.16 83 SER A C 1
ATOM 656 O O . SER A 1 83 ? 17.215 -1.338 -17.375 1.00 56.16 83 SER A O 1
ATOM 658 N N . ASN A 1 84 ? 18.655 -0.145 -18.642 1.00 50.19 84 ASN A N 1
ATOM 659 C CA . ASN A 1 84 ? 19.586 -1.223 -18.982 1.00 50.19 84 ASN A CA 1
ATOM 660 C C . ASN A 1 84 ? 21.002 -0.747 -18.657 1.00 50.19 84 ASN A C 1
ATOM 662 O O . ASN A 1 84 ? 21.333 0.376 -19.102 1.00 50.19 84 ASN A O 1
#

Secondary structure (DSSP, 8-state):
-TTTS-TT-EEEEE---GGG--TT-EEEEEEE-SSSEEEEEEEEEEEETTEEEEE-TTS-EEEEEEGGGEEEEEEEEE--TT--

Mean predicted aligned error: 4.12 Å